Protein AF-A0A392QSC5-F1 (afdb_monomer)

Nearest PDB structures (foldseek):
  4bdy-assembly1_A  TM=7.080E-01  e=2.895E-03  Human spumaretrovirus
  3oyj-assembly1_A-2  TM=7.109E-01  e=5.541E-03  Human spumaretrovirus
  3s3o-assembly1_B-2  TM=7.085E-01  e=1.566E-02  Human spumaretrovirus
  3s3n-assembly1_B-2  TM=6.982E-01  e=4.147E-02  Human spumaretrovirus
  3oyi-assembly1_B  TM=6.975E-01  e=5.039E-02  Human spumaretrovirus

Secondary structure (DSSP, 8-state):
---PPP-PPBTTBGGGTHHHHHHHHHHHHH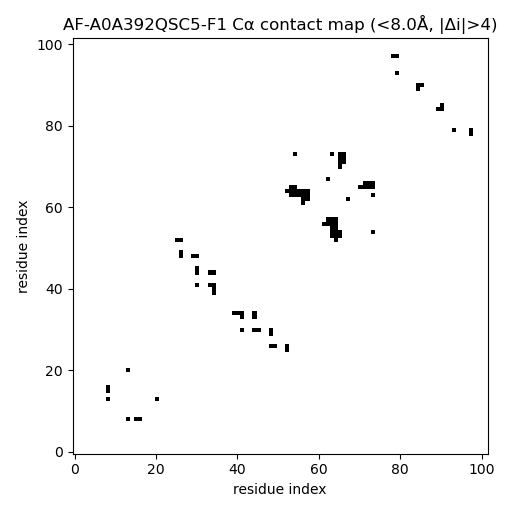HHHHHSS-GGGGGGGHHHHHHHHHHS-BTTTTB-HHHHHHSSPPPP-PPPPTTS-S-HHHHHHHHHHHHHT-

pLDDT: mean 80.88, std 9.65, range [50.19, 95.19]

Solvent-accessible surface area (backbone atoms only — not comparable to full-atom values): 6535 Å² total; per-residue (Å²): 128,81,94,75,81,88,82,80,72,55,91,97,46,57,86,77,47,45,69,59,53,53,50,50,51,53,44,50,56,55,48,54,74,73,22,71,91,44,66,89,54,44,75,79,45,47,67,57,43,53,50,50,58,32,59,40,77,35,82,93,71,77,39,21,58,38,29,74,76,69,75,42,81,66,82,76,85,73,82,84,62,96,77,82,60,95,46,68,68,61,49,50,56,52,48,56,47,56,60,76,74,108

Organism: NCBI:txid97028

Sequence (102 aa):
MQGTKLHMSTAYHPESDGQTEVTNRCLETYLRCFIADQPKNWVLWIHWAEFWFNTTFHASSEKTPFEVVYGRQPPLLTRWLQGETRVEAVQRDLLDRDEALR

InterPro domains:
  IPR001584 Integrase, catalytic core [PS50994] (1-73)
  IPR012337 Ribonuclease H-like superfamily [SSF53098] (2-67)
  IPR036397 Ribonuclease H superfamily [G3DSA:3.30.420.10] (1-99)

Structure (mmCIF, N/CA/C/O backbone):
dat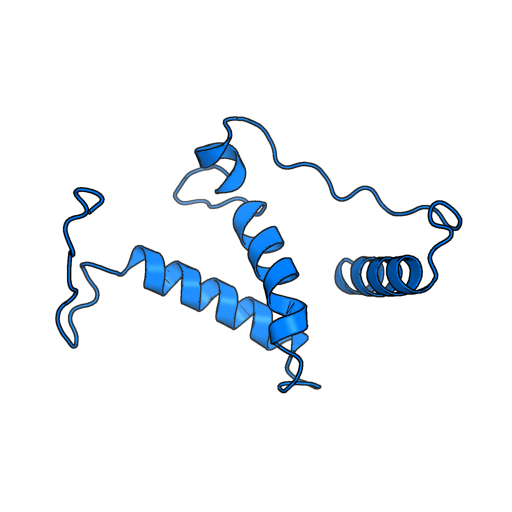a_AF-A0A392QSC5-F1
#
_entry.id   AF-A0A392QSC5-F1
#
loop_
_atom_site.group_PDB
_atom_site.id
_atom_site.type_symbol
_atom_site.label_atom_id
_atom_site.label_alt_id
_atom_site.label_comp_id
_atom_site.label_asym_id
_atom_site.label_entity_id
_atom_site.label_seq_id
_atom_site.pdbx_PDB_ins_code
_atom_site.Cartn_x
_atom_site.Cartn_y
_atom_site.Cartn_z
_atom_site.occupancy
_atom_site.B_iso_or_equiv
_atom_site.auth_seq_id
_atom_site.auth_comp_id
_atom_site.auth_asym_id
_atom_site.auth_atom_id
_atom_site.pdbx_PDB_model_num
ATOM 1 N N . MET A 1 1 ? -15.877 -11.963 -24.964 1.00 50.19 1 MET A N 1
ATOM 2 C CA . MET A 1 1 ? -14.688 -12.211 -24.121 1.00 50.19 1 MET A CA 1
ATOM 3 C C . MET A 1 1 ? -13.724 -11.069 -24.356 1.00 50.19 1 MET A C 1
ATOM 5 O O . MET A 1 1 ? -13.388 -10.828 -25.507 1.00 50.19 1 MET A O 1
ATOM 9 N N . GLN A 1 2 ? -13.374 -10.315 -23.312 1.00 74.19 2 GLN A N 1
ATOM 10 C CA . GLN A 1 2 ? -12.348 -9.273 -23.413 1.00 74.19 2 GLN A CA 1
ATOM 11 C C . GLN A 1 2 ? -11.040 -9.939 -23.871 1.00 74.19 2 GLN A C 1
ATOM 13 O O . GLN A 1 2 ? -10.730 -11.029 -23.397 1.00 74.19 2 GLN A O 1
ATOM 18 N N . GLY A 1 3 ? -10.336 -9.357 -24.846 1.00 85.94 3 GLY A N 1
ATOM 19 C CA . GLY A 1 3 ? -9.151 -9.936 -25.500 1.00 85.94 3 GLY A CA 1
ATOM 20 C C . GLY A 1 3 ? -7.896 -9.979 -24.620 1.00 85.94 3 GLY A C 1
ATOM 21 O O . GLY A 1 3 ? -6.822 -9.580 -25.063 1.00 85.94 3 GLY A O 1
ATOM 22 N N . THR A 1 4 ? -8.029 -10.412 -23.370 1.00 85.25 4 THR A N 1
ATOM 23 C CA . THR A 1 4 ? -6.968 -10.435 -22.363 1.00 85.25 4 THR A CA 1
ATOM 24 C C . THR A 1 4 ? -6.079 -11.662 -22.559 1.00 85.25 4 THR A C 1
ATOM 26 O O . THR A 1 4 ? -6.575 -12.785 -22.659 1.00 85.25 4 THR A O 1
ATOM 29 N N . LYS A 1 5 ? -4.756 -11.465 -22.598 1.00 87.75 5 LYS A N 1
ATOM 30 C CA . LYS A 1 5 ? -3.768 -12.554 -22.626 1.00 87.75 5 LYS A CA 1
ATOM 31 C C . LYS A 1 5 ? -3.251 -12.807 -21.214 1.00 87.75 5 LYS A C 1
ATOM 33 O O . LYS A 1 5 ? -2.828 -11.872 -20.541 1.00 87.75 5 LYS A O 1
ATOM 38 N N . LEU A 1 6 ? -3.289 -14.062 -20.775 1.00 84.75 6 LEU A N 1
ATOM 39 C CA . LEU A 1 6 ? -2.746 -14.469 -19.482 1.00 84.75 6 LEU A CA 1
ATOM 40 C C . LEU A 1 6 ? -1.229 -14.642 -19.598 1.00 84.75 6 LEU A C 1
ATOM 42 O O . LEU A 1 6 ? -0.759 -15.405 -20.441 1.00 84.75 6 LEU A O 1
ATOM 46 N N . HIS A 1 7 ? -0.484 -13.954 -18.739 1.00 82.62 7 HIS A N 1
ATOM 47 C CA . HIS A 1 7 ? 0.953 -14.142 -18.564 1.00 82.62 7 HIS A CA 1
ATOM 48 C C . HIS A 1 7 ? 1.177 -14.831 -17.218 1.00 82.62 7 HIS A C 1
ATOM 50 O O . HIS A 1 7 ? 0.948 -14.228 -16.175 1.00 82.62 7 HIS A O 1
ATOM 56 N N . MET A 1 8 ? 1.560 -16.109 -17.248 1.00 82.88 8 MET A N 1
ATOM 57 C CA . MET A 1 8 ? 1.794 -16.903 -16.040 1.00 82.88 8 MET A CA 1
ATOM 58 C C . MET A 1 8 ? 3.264 -16.820 -15.633 1.00 82.88 8 MET A C 1
ATOM 60 O O . MET A 1 8 ? 4.145 -16.990 -16.477 1.00 82.88 8 MET A O 1
ATOM 64 N N . SER A 1 9 ? 3.526 -16.604 -14.345 1.00 80.62 9 SER A N 1
ATOM 65 C CA . SER A 1 9 ? 4.854 -16.799 -13.765 1.00 80.62 9 SER A CA 1
ATOM 66 C C . SER A 1 9 ? 5.177 -18.296 -13.654 1.00 80.62 9 SER A C 1
ATOM 68 O O . SER A 1 9 ? 4.285 -19.151 -13.658 1.00 80.62 9 SER A O 1
ATOM 70 N N . THR A 1 10 ? 6.467 -18.635 -13.593 1.00 78.25 10 THR A N 1
ATOM 71 C CA . THR A 1 10 ? 6.916 -20.017 -13.361 1.00 78.25 10 THR A CA 1
ATOM 72 C C . THR A 1 10 ? 7.287 -20.205 -11.893 1.00 78.25 10 THR A C 1
ATOM 74 O O . THR A 1 10 ? 7.729 -19.273 -11.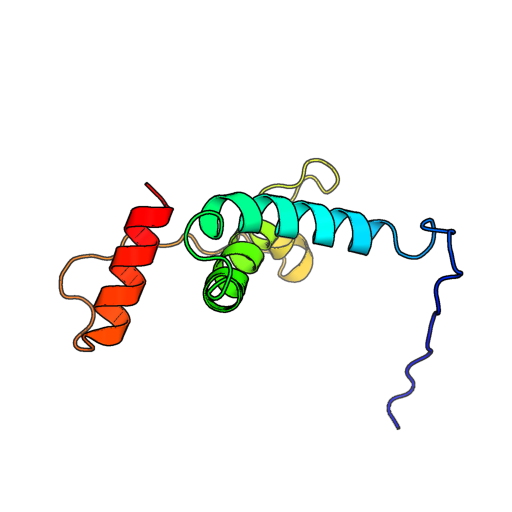220 1.00 78.25 10 THR A O 1
ATOM 77 N N . ALA A 1 11 ? 7.070 -21.412 -11.365 1.00 75.75 11 ALA A N 1
ATOM 78 C CA . ALA A 1 11 ? 7.378 -21.710 -9.971 1.00 75.75 11 ALA A CA 1
ATOM 79 C C . ALA A 1 11 ? 8.870 -21.471 -9.681 1.00 75.75 11 ALA A C 1
ATOM 81 O O . ALA A 1 11 ? 9.726 -21.881 -10.462 1.00 75.75 11 ALA A O 1
ATOM 82 N N . TYR A 1 12 ? 9.167 -20.836 -8.542 1.00 63.81 12 TYR A N 1
ATOM 83 C CA . TYR A 1 12 ? 10.527 -20.504 -8.088 1.00 63.81 12 TYR A CA 1
ATOM 84 C C . TYR A 1 12 ? 11.316 -19.554 -9.010 1.00 63.81 12 TYR A C 1
ATOM 86 O O . TYR A 1 12 ? 12.541 -19.483 -8.9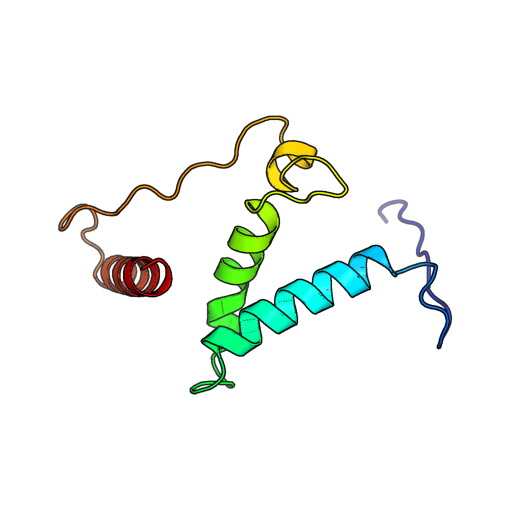04 1.00 63.81 12 TYR A O 1
ATOM 94 N N . HIS A 1 13 ? 10.637 -18.799 -9.880 1.00 66.06 13 HIS A N 1
ATOM 95 C CA . HIS A 1 13 ? 11.272 -17.833 -10.775 1.00 66.06 13 HIS A CA 1
ATOM 96 C C . HIS A 1 13 ? 10.596 -16.447 -10.686 1.00 66.06 13 HIS A C 1
ATOM 98 O O . HIS A 1 13 ? 9.680 -16.140 -11.455 1.00 66.06 13 HIS A O 1
ATOM 104 N N . PRO A 1 14 ? 11.036 -15.597 -9.740 1.00 62.09 14 PRO A N 1
ATOM 105 C CA . PRO A 1 14 ? 10.367 -14.334 -9.412 1.00 62.09 14 PRO A CA 1
ATOM 106 C C . PRO A 1 14 ? 10.558 -13.224 -10.460 1.00 62.09 14 PRO A C 1
ATOM 108 O O . PRO A 1 14 ? 9.918 -12.180 -10.369 1.00 62.09 14 PRO A O 1
ATOM 111 N N . GLU A 1 15 ? 11.403 -13.411 -11.482 1.00 67.50 15 GLU A N 1
ATOM 112 C CA . GLU A 1 15 ? 11.747 -12.344 -12.442 1.00 67.50 15 GLU A CA 1
ATOM 113 C C . GLU A 1 15 ? 10.531 -11.757 -13.178 1.00 67.50 15 GLU A C 1
ATOM 115 O O . GLU A 1 15 ? 10.536 -10.579 -13.525 1.00 67.50 15 GLU A O 1
ATOM 120 N N . SER A 1 16 ? 9.474 -12.550 -13.387 1.00 65.94 16 SER A N 1
ATOM 121 C CA . SER A 1 16 ? 8.262 -12.090 -14.083 1.00 65.94 16 SER A CA 1
ATOM 122 C C . SER A 1 16 ? 7.261 -11.349 -13.188 1.00 65.94 16 SER A C 1
ATOM 124 O O . SER A 1 16 ? 6.472 -10.571 -13.717 1.00 65.94 16 SER A O 1
ATOM 126 N N . ASP A 1 17 ? 7.279 -11.566 -11.868 1.00 76.94 17 ASP A N 1
ATOM 127 C CA . ASP A 1 17 ? 6.296 -10.995 -10.923 1.00 76.94 17 ASP A CA 1
ATOM 128 C C . ASP A 1 17 ? 6.946 -10.151 -9.807 1.00 76.94 17 ASP A C 1
ATOM 130 O O . ASP A 1 17 ? 6.303 -9.739 -8.843 1.00 76.94 17 ASP A O 1
ATOM 134 N N . GLY A 1 18 ? 8.238 -9.839 -9.944 1.00 81.62 18 GLY A N 1
ATOM 135 C CA . GLY A 1 18 ? 9.028 -9.197 -8.893 1.00 81.62 18 GLY A CA 1
ATOM 136 C C . GLY A 1 18 ? 8.498 -7.834 -8.433 1.00 81.62 18 GLY A C 1
ATOM 137 O O . GLY A 1 18 ? 8.610 -7.500 -7.257 1.00 81.62 18 GLY A O 1
ATOM 138 N N . GLN A 1 19 ? 7.877 -7.047 -9.319 1.00 80.44 19 GLN A N 1
ATOM 139 C CA . GLN A 1 19 ? 7.251 -5.769 -8.936 1.00 80.44 19 GLN A CA 1
ATOM 140 C C . GLN A 1 19 ? 6.051 -5.977 -8.002 1.00 80.44 19 GLN A C 1
ATOM 142 O O . GLN A 1 19 ? 5.925 -5.293 -6.981 1.00 80.44 19 GLN A O 1
ATOM 147 N N . THR A 1 20 ? 5.196 -6.951 -8.317 1.00 82.25 20 THR A N 1
ATOM 148 C CA . THR A 1 20 ? 4.062 -7.331 -7.470 1.00 82.25 20 THR A CA 1
ATOM 149 C C . THR A 1 20 ? 4.556 -7.919 -6.152 1.00 82.25 20 THR A C 1
ATOM 151 O O . THR A 1 20 ? 4.050 -7.560 -5.093 1.00 82.25 20 THR A O 1
ATOM 154 N N . GLU A 1 21 ? 5.591 -8.761 -6.179 1.00 85.19 21 GLU A N 1
ATOM 155 C CA . GLU A 1 21 ? 6.185 -9.342 -4.970 1.00 85.19 21 GLU A CA 1
ATOM 156 C C . GLU A 1 21 ? 6.764 -8.279 -4.026 1.00 85.19 21 GLU A C 1
ATOM 158 O O . GLU A 1 21 ? 6.559 -8.349 -2.811 1.00 85.19 21 GLU A O 1
ATOM 163 N N . VAL A 1 22 ? 7.475 -7.280 -4.561 1.00 85.75 22 VAL A N 1
ATOM 164 C CA . VAL A 1 22 ? 8.002 -6.155 -3.771 1.00 85.75 22 VAL A CA 1
ATOM 165 C C . VAL A 1 22 ? 6.856 -5.338 -3.179 1.00 85.75 22 VAL A C 1
ATOM 167 O O . VAL A 1 22 ? 6.875 -5.035 -1.986 1.00 85.75 22 VAL A O 1
ATOM 170 N N . THR A 1 23 ? 5.830 -5.049 -3.981 1.00 84.56 23 THR A N 1
ATOM 171 C CA . THR A 1 23 ? 4.629 -4.328 -3.536 1.00 84.56 23 THR A CA 1
ATOM 172 C C . THR A 1 23 ? 3.928 -5.063 -2.394 1.00 84.56 23 THR A C 1
ATOM 174 O O . THR A 1 23 ? 3.700 -4.485 -1.329 1.00 84.56 23 THR A O 1
ATOM 177 N N . ASN A 1 24 ? 3.667 -6.361 -2.562 1.00 86.12 24 ASN A N 1
ATOM 178 C CA . ASN A 1 24 ? 3.027 -7.194 -1.547 1.00 86.12 24 ASN A CA 1
ATOM 179 C C . ASN A 1 24 ? 3.857 -7.245 -0.260 1.00 86.12 24 ASN A C 1
ATOM 181 O O . ASN A 1 24 ? 3.313 -7.098 0.830 1.00 86.12 24 ASN A O 1
ATOM 185 N N . ARG A 1 25 ? 5.186 -7.354 -0.364 1.00 87.69 25 ARG A N 1
ATOM 186 C CA . ARG A 1 25 ? 6.084 -7.340 0.800 1.00 87.69 25 ARG A CA 1
ATOM 187 C C . ARG A 1 25 ? 6.040 -6.021 1.574 1.00 87.69 25 ARG A C 1
ATOM 189 O O . ARG A 1 25 ? 6.076 -6.036 2.808 1.00 87.69 25 ARG A O 1
ATOM 196 N N . CYS A 1 26 ? 5.969 -4.887 0.877 1.00 86.62 26 CYS A N 1
ATOM 197 C CA . CYS A 1 26 ? 5.814 -3.577 1.511 1.00 86.62 26 CYS A CA 1
ATOM 198 C C . CYS A 1 26 ? 4.477 -3.477 2.256 1.00 86.62 26 CYS A C 1
ATOM 200 O O . CYS A 1 26 ? 4.462 -3.095 3.427 1.00 86.62 26 CYS A O 1
ATOM 202 N N . LEU A 1 27 ? 3.377 -3.882 1.614 1.00 87.19 27 LEU A N 1
ATOM 203 C CA . LEU A 1 27 ? 2.042 -3.878 2.220 1.00 87.19 27 LEU A CA 1
ATOM 204 C C . LEU A 1 27 ? 1.954 -4.819 3.426 1.00 87.19 27 LEU A C 1
ATOM 206 O O . LEU A 1 27 ? 1.424 -4.436 4.464 1.00 87.19 27 LEU A O 1
ATOM 210 N N . GLU A 1 28 ? 2.521 -6.022 3.334 1.00 88.38 28 GLU A N 1
ATOM 211 C CA . GLU A 1 28 ? 2.587 -6.958 4.458 1.00 88.38 28 GLU A CA 1
ATOM 212 C C . GLU A 1 28 ? 3.350 -6.375 5.646 1.00 88.38 28 GLU A C 1
ATOM 214 O O . GLU A 1 28 ? 2.904 -6.501 6.785 1.00 88.38 28 GLU A O 1
ATOM 219 N N . THR A 1 29 ? 4.498 -5.740 5.395 1.00 87.31 29 THR A N 1
ATOM 220 C CA . THR A 1 29 ? 5.292 -5.096 6.450 1.00 87.31 29 THR A CA 1
ATOM 221 C C . THR A 1 29 ? 4.487 -4.004 7.147 1.00 87.31 29 THR A C 1
ATOM 223 O O . THR A 1 29 ? 4.459 -3.970 8.374 1.00 87.31 29 THR A O 1
ATOM 226 N N . TYR A 1 30 ? 3.793 -3.161 6.379 1.00 85.00 30 TYR A N 1
ATOM 227 C CA . TYR A 1 30 ? 2.915 -2.130 6.926 1.00 85.00 30 TYR A CA 1
ATOM 228 C C . TYR A 1 30 ? 1.796 -2.747 7.770 1.00 85.00 30 TYR A C 1
ATOM 230 O O . TYR A 1 30 ? 1.637 -2.397 8.935 1.00 85.00 30 TYR A O 1
ATOM 238 N N . LEU A 1 31 ? 1.068 -3.726 7.225 1.00 85.44 31 LEU A N 1
ATOM 239 C CA . LEU A 1 31 ? -0.033 -4.387 7.925 1.00 85.44 31 LEU A CA 1
ATOM 240 C C . LEU A 1 31 ? 0.427 -5.030 9.237 1.00 85.44 31 LEU A C 1
ATOM 242 O O . LEU A 1 31 ? -0.260 -4.886 10.245 1.00 85.44 31 LEU A O 1
ATOM 246 N N . ARG A 1 32 ? 1.601 -5.677 9.265 1.00 86.12 32 ARG A N 1
ATOM 247 C CA . ARG A 1 32 ? 2.163 -6.288 10.485 1.00 86.12 32 ARG A CA 1
ATOM 248 C C . ARG A 1 32 ? 2.322 -5.294 11.637 1.00 86.12 32 ARG A C 1
ATOM 250 O O . ARG A 1 32 ? 2.179 -5.713 12.781 1.00 86.12 32 ARG A O 1
ATOM 257 N N . CYS A 1 33 ? 2.562 -4.013 11.358 1.00 82.56 33 CYS A N 1
ATOM 258 C CA . CYS A 1 33 ? 2.641 -2.982 12.395 1.00 82.56 33 CYS A CA 1
ATOM 259 C C . CYS A 1 33 ? 1.290 -2.718 13.081 1.00 82.56 33 CYS A C 1
ATOM 261 O O . CYS A 1 33 ? 1.275 -2.423 14.270 1.00 82.56 33 CYS A O 1
ATOM 263 N N . PHE A 1 34 ? 0.167 -2.850 12.366 1.00 75.75 34 PHE A N 1
ATOM 264 C CA . PHE A 1 34 ? -1.172 -2.514 12.880 1.00 75.75 34 PHE A CA 1
ATOM 265 C C . PHE A 1 34 ? -1.952 -3.724 13.394 1.00 75.75 34 PHE A C 1
ATOM 267 O O . PHE A 1 34 ? -2.810 -3.602 14.264 1.00 75.75 34 PHE A O 1
ATOM 274 N N . ILE A 1 35 ? -1.670 -4.913 12.860 1.00 83.88 35 ILE A N 1
ATOM 275 C CA . ILE A 1 35 ? -2.464 -6.114 13.147 1.00 83.88 35 ILE A CA 1
ATOM 276 C C . ILE A 1 35 ? -1.846 -7.000 14.232 1.00 83.88 35 ILE A C 1
ATOM 278 O O . ILE A 1 35 ? -2.386 -8.072 14.495 1.00 83.88 35 ILE A O 1
ATOM 282 N N . ALA A 1 36 ? -0.732 -6.583 14.849 1.00 78.12 36 ALA A N 1
ATOM 283 C CA . ALA A 1 36 ? -0.020 -7.374 15.855 1.00 78.12 36 ALA A CA 1
ATOM 284 C C . ALA A 1 36 ? -0.944 -7.816 17.005 1.00 78.12 36 ALA A C 1
ATOM 286 O O . ALA A 1 36 ? -0.972 -8.998 17.349 1.00 78.12 36 ALA A O 1
ATOM 287 N N . ASP A 1 37 ? -1.768 -6.897 17.517 1.00 77.00 37 ASP A N 1
ATOM 288 C CA . ASP A 1 37 ? -2.699 -7.170 18.619 1.00 77.00 37 ASP A CA 1
ATOM 289 C C . ASP A 1 37 ? -4.032 -7.778 18.150 1.00 77.00 37 ASP A C 1
ATOM 291 O O . ASP A 1 37 ? -4.704 -8.485 18.904 1.00 77.00 37 ASP A O 1
ATOM 295 N N . GLN A 1 38 ? -4.435 -7.528 16.896 1.00 80.25 38 GLN A N 1
ATOM 296 C CA . GLN A 1 38 ? -5.711 -7.992 16.333 1.00 80.25 38 GLN A CA 1
ATOM 297 C C . GLN A 1 38 ? -5.571 -8.563 14.910 1.00 80.25 38 GLN A C 1
ATOM 299 O O . GLN A 1 38 ? -6.149 -8.033 13.955 1.00 80.25 38 GLN A O 1
ATOM 304 N N . PRO A 1 39 ? -4.894 -9.714 14.743 1.00 81.56 39 PRO A N 1
ATOM 305 C CA . PRO A 1 39 ? -4.598 -10.284 13.426 1.00 81.56 39 PRO A CA 1
ATOM 306 C C . PRO A 1 39 ? -5.848 -10.688 12.635 1.00 81.56 39 PRO A C 1
ATOM 308 O O . PRO A 1 39 ? -5.812 -10.754 11.412 1.00 81.56 39 PRO A O 1
ATOM 311 N N . LYS A 1 40 ? -6.984 -10.926 13.307 1.00 87.12 40 LYS A N 1
ATOM 312 C CA . LYS A 1 40 ? -8.265 -11.246 12.650 1.00 87.12 40 LYS A CA 1
ATOM 313 C C . LYS A 1 40 ? -8.898 -10.050 11.935 1.00 87.12 40 LYS A C 1
ATOM 315 O O . LYS A 1 40 ? -9.707 -10.255 11.037 1.00 87.12 40 LYS A O 1
ATOM 320 N N . ASN A 1 41 ? -8.509 -8.831 12.301 1.00 84.25 41 ASN A N 1
ATOM 321 C CA . ASN A 1 41 ? -9.109 -7.597 11.799 1.00 84.25 41 ASN A CA 1
ATOM 322 C C . ASN A 1 41 ? -8.288 -6.951 10.675 1.00 84.25 41 ASN A C 1
ATOM 324 O O . ASN A 1 41 ? -8.573 -5.828 10.277 1.00 84.25 41 ASN A O 1
ATOM 328 N N . TRP A 1 42 ? -7.299 -7.660 10.120 1.00 84.94 42 TRP A N 1
ATOM 329 C CA . TRP A 1 42 ? -6.401 -7.149 9.079 1.00 84.94 42 TRP A CA 1
ATOM 330 C C . TRP A 1 42 ? -7.118 -6.595 7.839 1.00 84.94 42 TRP A C 1
ATOM 332 O O . TRP A 1 42 ? -6.642 -5.636 7.241 1.00 84.94 42 TRP A O 1
ATOM 342 N N . VAL A 1 43 ? -8.285 -7.146 7.484 1.00 8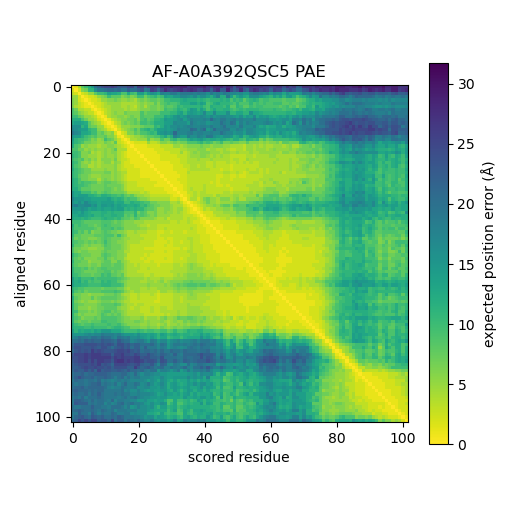7.62 43 VAL A N 1
ATOM 343 C CA . VAL A 1 43 ? -9.097 -6.678 6.346 1.00 87.62 43 VAL A CA 1
ATOM 344 C C . VAL A 1 43 ? -9.516 -5.217 6.520 1.00 87.62 43 VAL A C 1
ATOM 346 O O . VAL A 1 43 ? -9.542 -4.462 5.549 1.00 87.62 43 VAL A O 1
ATOM 349 N N . LEU A 1 44 ? -9.770 -4.792 7.761 1.00 85.56 44 LEU A N 1
ATOM 350 C CA . LEU A 1 44 ? -10.099 -3.404 8.082 1.00 85.56 44 LEU A CA 1
ATOM 351 C C . LEU A 1 44 ? -8.905 -2.462 7.889 1.00 85.56 44 LEU A C 1
ATOM 353 O O . LEU A 1 44 ? -9.106 -1.263 7.831 1.00 85.56 44 LEU A O 1
ATOM 357 N N . TRP A 1 45 ? -7.681 -2.966 7.737 1.00 84.12 45 TRP A N 1
ATOM 358 C CA . TRP A 1 45 ? -6.478 -2.148 7.548 1.00 84.12 45 TRP A CA 1
ATOM 359 C C . TRP A 1 45 ? -5.992 -2.101 6.096 1.00 84.12 45 TRP A C 1
ATOM 361 O O . TRP A 1 45 ? -5.115 -1.302 5.773 1.00 84.12 45 TRP A O 1
ATOM 371 N N . ILE A 1 46 ? -6.568 -2.913 5.197 1.00 87.06 46 ILE A N 1
ATOM 372 C CA . ILE A 1 46 ? -6.144 -2.979 3.786 1.00 87.06 46 ILE A CA 1
ATOM 373 C C . ILE A 1 46 ? -6.264 -1.615 3.107 1.00 87.06 46 ILE A C 1
ATOM 375 O O . ILE A 1 46 ? -5.338 -1.194 2.422 1.00 87.06 46 ILE A O 1
ATOM 379 N N . HIS A 1 47 ? -7.375 -0.908 3.315 1.00 86.25 47 HIS A N 1
ATOM 380 C CA . HIS A 1 47 ? -7.601 0.386 2.674 1.00 86.25 47 HIS A CA 1
ATOM 381 C C . HIS A 1 47 ? -6.592 1.449 3.138 1.00 86.25 47 HIS A C 1
ATOM 383 O O . HIS A 1 47 ? -6.144 2.265 2.332 1.00 86.25 47 HIS A O 1
ATOM 389 N N . TRP A 1 48 ? -6.172 1.403 4.408 1.00 84.06 48 TRP A N 1
ATOM 390 C CA . TRP A 1 48 ? -5.099 2.252 4.928 1.00 84.06 48 TRP A CA 1
ATOM 391 C C . TRP A 1 48 ? -3.746 1.901 4.313 1.00 84.06 48 TRP A C 1
ATOM 393 O O . TRP A 1 48 ? -3.025 2.798 3.880 1.00 84.06 48 TRP A O 1
ATOM 403 N N . ALA A 1 49 ? -3.428 0.609 4.210 1.00 87.31 49 ALA A N 1
ATOM 404 C CA . ALA A 1 49 ? -2.192 0.141 3.590 1.00 87.31 49 ALA A CA 1
ATOM 405 C C . ALA A 1 49 ? -2.107 0.533 2.104 1.00 87.31 49 ALA A C 1
ATOM 407 O O . ALA A 1 49 ? -1.074 1.022 1.649 1.00 87.31 49 ALA A O 1
ATOM 408 N N . GLU A 1 50 ? -3.205 0.377 1.360 1.00 89.00 50 GLU A N 1
ATOM 409 C CA . GLU A 1 50 ? -3.316 0.792 -0.039 1.00 89.00 50 GLU A CA 1
ATOM 410 C C . GLU A 1 50 ? -3.143 2.308 -0.189 1.00 89.00 50 GLU A C 1
ATOM 412 O O . GLU A 1 50 ? -2.359 2.765 -1.025 1.00 89.00 50 GLU A O 1
ATOM 417 N N . PHE A 1 51 ? -3.838 3.100 0.634 1.00 87.75 51 PHE A N 1
ATOM 418 C CA . PHE A 1 51 ? -3.710 4.555 0.610 1.00 87.75 51 PHE A CA 1
ATOM 419 C C . PHE A 1 51 ? -2.271 4.990 0.898 1.00 87.75 51 PHE A C 1
ATOM 421 O O . PHE A 1 51 ? -1.701 5.784 0.147 1.00 87.75 51 PHE A O 1
ATOM 428 N N . TRP A 1 52 ? -1.661 4.445 1.952 1.00 87.12 52 TRP A N 1
ATOM 429 C CA . TRP A 1 52 ? -0.278 4.736 2.312 1.00 87.12 52 TRP A CA 1
ATOM 430 C C . TRP A 1 52 ? 0.683 4.395 1.169 1.00 87.12 52 TRP A C 1
ATOM 432 O O . TRP A 1 52 ? 1.500 5.232 0.784 1.00 87.12 52 TRP A O 1
ATOM 442 N N . PHE A 1 53 ? 0.554 3.208 0.570 1.00 89.56 53 PHE A N 1
ATOM 443 C CA . PHE A 1 53 ? 1.424 2.774 -0.523 1.00 89.56 53 PHE A CA 1
ATOM 444 C C . PHE A 1 53 ? 1.300 3.679 -1.755 1.0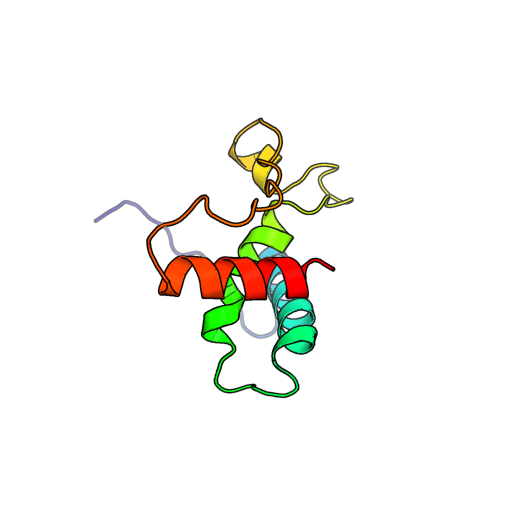0 89.56 53 PHE A C 1
ATOM 446 O O . PHE A 1 53 ? 2.314 4.070 -2.336 1.00 89.56 53 PHE A O 1
ATOM 453 N N . ASN A 1 54 ? 0.070 4.048 -2.121 1.00 91.50 54 ASN A N 1
ATOM 454 C CA . ASN A 1 54 ? -0.211 4.876 -3.292 1.00 91.50 54 ASN A CA 1
ATOM 455 C C . ASN A 1 54 ? 0.219 6.338 -3.128 1.00 91.50 54 ASN A C 1
ATOM 457 O O . ASN A 1 54 ? 0.500 6.999 -4.127 1.00 91.50 54 ASN A O 1
ATOM 461 N N . THR A 1 55 ? 0.260 6.853 -1.899 1.00 91.06 55 THR A N 1
ATOM 462 C CA . THR A 1 55 ? 0.564 8.267 -1.613 1.00 91.06 55 THR A CA 1
ATOM 463 C C . THR A 1 55 ? 1.979 8.511 -1.089 1.00 91.06 55 THR A C 1
ATOM 465 O O . THR A 1 55 ? 2.420 9.657 -1.042 1.00 91.06 55 THR A O 1
ATOM 468 N N . THR A 1 56 ? 2.717 7.457 -0.736 1.00 89.31 56 THR A N 1
ATOM 469 C CA . THR A 1 56 ? 4.119 7.555 -0.313 1.00 89.31 56 THR A CA 1
ATOM 470 C C . THR A 1 56 ? 5.040 7.743 -1.516 1.00 89.31 56 THR A C 1
ATOM 472 O O . THR A 1 56 ? 4.819 7.175 -2.585 1.00 89.31 56 THR A O 1
ATOM 475 N N . PHE A 1 57 ? 6.094 8.543 -1.350 1.00 90.12 57 PHE A N 1
ATOM 476 C CA . PHE A 1 57 ? 7.108 8.758 -2.380 1.00 90.12 57 PHE A CA 1
ATOM 477 C C . PHE A 1 57 ? 7.965 7.504 -2.583 1.00 90.12 57 PHE A C 1
ATOM 479 O O . PHE A 1 57 ? 8.532 6.973 -1.627 1.00 90.12 57 PHE A O 1
ATOM 486 N N . HIS A 1 58 ? 8.092 7.045 -3.828 1.00 90.44 58 HIS A N 1
ATOM 487 C CA . HIS A 1 58 ? 8.940 5.905 -4.174 1.00 90.44 58 HIS A CA 1
ATOM 488 C C . HIS A 1 58 ? 10.203 6.407 -4.869 1.00 90.44 58 HIS A C 1
ATOM 490 O O . HIS A 1 58 ? 10.140 7.024 -5.930 1.00 90.44 58 HIS A O 1
ATOM 496 N N . ALA A 1 59 ? 11.366 6.120 -4.281 1.00 88.81 59 ALA A N 1
ATOM 497 C CA . ALA A 1 59 ? 12.652 6.592 -4.798 1.00 88.81 59 ALA A CA 1
ATOM 498 C C . ALA A 1 59 ? 12.995 6.031 -6.190 1.00 88.81 59 ALA A C 1
ATOM 500 O O . ALA A 1 59 ? 13.673 6.696 -6.961 1.00 88.81 59 ALA A O 1
ATOM 501 N N . SER A 1 60 ? 12.515 4.832 -6.528 1.00 86.56 60 SER A N 1
ATOM 502 C CA . SER A 1 60 ? 12.737 4.200 -7.837 1.00 86.56 60 SER A CA 1
ATOM 503 C C . SER A 1 60 ? 11.985 4.885 -8.981 1.00 86.56 60 SER A C 1
ATOM 505 O O . SER A 1 60 ? 12.468 4.878 -10.109 1.00 86.56 60 SER A O 1
ATOM 507 N N . SER A 1 61 ? 10.809 5.454 -8.706 1.00 86.62 61 SER A N 1
ATOM 508 C CA . SER A 1 61 ? 9.984 6.178 -9.682 1.00 86.62 61 SER A CA 1
ATOM 509 C C . SER A 1 61 ? 10.074 7.698 -9.547 1.00 86.62 61 SER A C 1
ATOM 511 O O . SER A 1 61 ? 9.461 8.403 -10.347 1.00 86.62 61 SER A O 1
ATOM 513 N N . GLU A 1 62 ? 10.783 8.194 -8.527 1.00 92.75 62 GLU A N 1
ATOM 514 C CA . GLU A 1 62 ? 10.873 9.610 -8.133 1.00 92.75 62 GLU A CA 1
ATOM 515 C C . GLU A 1 62 ? 9.503 10.301 -7.987 1.00 92.75 62 GLU A C 1
ATOM 517 O O . GLU A 1 62 ? 9.374 11.518 -8.129 1.00 92.75 62 GLU A O 1
ATOM 522 N N . LYS A 1 63 ? 8.457 9.506 -7.739 1.00 92.62 63 LYS A N 1
ATOM 523 C CA . LYS A 1 63 ? 7.042 9.898 -7.700 1.00 92.62 63 LYS A CA 1
ATOM 524 C C . LYS A 1 63 ? 6.262 8.926 -6.830 1.00 92.62 63 LYS A C 1
ATOM 526 O O . LYS A 1 63 ? 6.678 7.781 -6.647 1.00 92.62 63 LYS A O 1
ATOM 531 N N . THR A 1 64 ? 5.107 9.359 -6.350 1.00 93.06 64 THR A N 1
ATOM 532 C CA . THR A 1 64 ? 4.103 8.478 -5.748 1.00 93.06 64 THR A CA 1
ATOM 533 C C . THR A 1 64 ? 3.404 7.645 -6.837 1.00 93.06 64 THR A C 1
ATOM 535 O O . THR A 1 64 ? 3.189 8.147 -7.948 1.00 93.06 64 THR A O 1
ATOM 538 N N . PRO A 1 65 ? 2.996 6.390 -6.564 1.00 93.50 65 PRO A N 1
ATOM 539 C CA . PRO A 1 65 ? 2.188 5.616 -7.511 1.00 93.50 65 PRO A CA 1
ATOM 540 C C . PRO A 1 65 ? 0.909 6.349 -7.944 1.00 93.50 65 PRO A C 1
ATOM 542 O O . PRO A 1 65 ? 0.513 6.279 -9.108 1.00 93.50 65 PRO A O 1
ATOM 545 N N . PHE A 1 66 ? 0.299 7.127 -7.044 1.00 93.88 66 PHE A N 1
ATOM 546 C CA . PHE A 1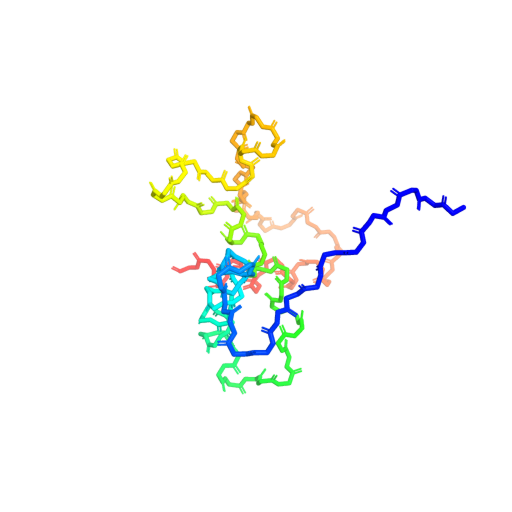 66 ? -0.845 7.978 -7.360 1.00 93.88 66 PHE A CA 1
ATOM 547 C C . PHE A 1 66 ? -0.521 9.012 -8.448 1.00 93.88 66 PHE A C 1
ATOM 549 O O . PHE A 1 66 ? -1.268 9.141 -9.418 1.00 93.88 66 PHE A O 1
ATOM 556 N N . GLU A 1 67 ? 0.597 9.731 -8.336 1.00 94.56 67 GLU A N 1
ATOM 557 C CA . GLU A 1 67 ? 1.015 10.690 -9.364 1.00 94.56 67 GLU A CA 1
ATOM 558 C C . GLU A 1 67 ? 1.307 10.017 -10.701 1.00 94.56 67 GLU A C 1
ATOM 560 O O . GLU A 1 67 ? 1.004 10.589 -11.747 1.00 94.56 67 GLU A O 1
ATOM 565 N N . VAL A 1 68 ? 1.886 8.815 -10.682 1.00 94.19 68 VAL A N 1
ATOM 566 C CA . VAL A 1 68 ? 2.175 8.053 -11.904 1.00 94.19 68 VAL A CA 1
ATOM 567 C C . VAL A 1 68 ? 0.884 7.728 -12.658 1.00 94.19 68 VAL A C 1
ATOM 569 O O . VAL A 1 68 ? 0.844 7.861 -13.879 1.00 94.19 68 VAL A O 1
ATOM 572 N N . VAL A 1 69 ? -0.177 7.348 -11.942 1.00 95.19 69 VAL A N 1
ATOM 573 C CA . VAL A 1 69 ? -1.465 6.975 -12.546 1.00 95.19 69 VAL A CA 1
ATOM 574 C C . VAL A 1 69 ? -2.298 8.197 -12.940 1.00 95.19 69 VAL A C 1
ATOM 576 O O . VAL A 1 69 ? -2.892 8.215 -14.017 1.00 95.19 69 VAL A O 1
ATOM 579 N N . TYR A 1 70 ? -2.362 9.222 -12.085 1.00 94.44 70 TYR A N 1
ATOM 580 C CA . TYR A 1 70 ? -3.311 10.333 -12.237 1.00 94.44 70 TYR A CA 1
ATOM 581 C C . TYR A 1 70 ? -2.686 11.649 -12.712 1.00 94.44 70 TYR A C 1
ATOM 583 O O . TYR A 1 70 ? -3.416 12.601 -12.987 1.00 94.44 70 TYR A O 1
ATOM 591 N N . GLY A 1 71 ? -1.357 11.745 -12.780 1.00 93.62 71 GLY A N 1
ATOM 592 C CA . GLY A 1 71 ? -0.650 12.948 -13.228 1.00 93.62 71 GLY A CA 1
ATOM 593 C C . GLY A 1 71 ? -0.781 14.159 -12.296 1.00 93.62 71 GLY A C 1
ATOM 594 O O . GLY A 1 71 ? -0.489 15.279 -12.709 1.00 93.62 71 GLY A O 1
ATOM 595 N N . ARG A 1 72 ? -1.235 13.967 -11.052 1.00 93.12 72 ARG A N 1
ATOM 596 C CA . ARG A 1 72 ? -1.401 15.023 -10.041 1.00 93.12 72 ARG A CA 1
ATOM 597 C C . ARG A 1 72 ? -1.008 14.515 -8.658 1.00 93.12 72 ARG A C 1
ATOM 599 O O . ARG A 1 72 ? -1.055 13.312 -8.420 1.00 93.12 72 ARG A O 1
ATOM 606 N N . GLN A 1 73 ? -0.692 15.438 -7.752 1.00 89.44 73 GLN A N 1
ATOM 607 C CA . GLN A 1 73 ? -0.368 15.114 -6.361 1.00 89.44 73 GLN A CA 1
ATOM 608 C C . GLN A 1 73 ? -1.532 14.399 -5.655 1.00 89.44 73 GLN A C 1
ATOM 610 O O . GLN A 1 73 ? -2.697 14.728 -5.930 1.00 89.44 73 GLN A O 1
ATOM 615 N N . PRO A 1 74 ? -1.247 13.454 -4.740 1.00 88.44 74 PRO A N 1
ATOM 616 C CA . PRO A 1 74 ? -2.279 12.825 -3.936 1.00 88.44 74 PRO A CA 1
ATOM 617 C C . PRO A 1 74 ? -2.990 13.855 -3.048 1.00 88.44 74 PRO A C 1
ATOM 619 O O . PRO A 1 74 ? -2.365 14.804 -2.564 1.00 88.44 74 PRO A O 1
ATOM 622 N N . PRO A 1 75 ? -4.307 13.702 -2.830 1.00 83.69 75 PRO A N 1
ATOM 623 C CA . PRO A 1 75 ? -5.034 14.565 -1.916 1.00 83.69 75 PRO A CA 1
ATOM 624 C C . PRO A 1 75 ? -4.500 14.377 -0.492 1.00 83.69 75 PRO A C 1
ATOM 626 O O . PRO A 1 75 ? -4.343 13.253 -0.018 1.00 83.69 75 PRO A O 1
ATOM 629 N N . LEU A 1 76 ? -4.244 15.487 0.200 1.00 76.25 76 LEU A N 1
ATOM 630 C CA . LEU A 1 76 ? -3.880 15.453 1.612 1.00 76.25 76 LEU A CA 1
ATOM 631 C C . LEU A 1 76 ? -5.090 14.992 2.429 1.00 76.25 76 LEU A C 1
ATOM 633 O O . LEU A 1 76 ? -6.190 15.528 2.261 1.00 76.25 76 LEU A O 1
ATOM 637 N N . LEU A 1 77 ? -4.882 14.043 3.346 1.00 72.00 77 LEU A N 1
ATOM 638 C CA . LEU A 1 77 ? -5.867 13.743 4.382 1.00 72.00 77 LEU A CA 1
ATOM 639 C C . LEU A 1 77 ? -6.005 14.990 5.253 1.00 72.00 77 LEU A C 1
ATOM 641 O O . LEU A 1 77 ? -5.140 15.308 6.067 1.00 72.00 77 LEU A O 1
ATOM 645 N N . THR A 1 78 ? -7.072 15.749 5.025 1.00 65.19 78 THR A N 1
ATOM 646 C CA . THR A 1 78 ? -7.366 16.917 5.847 1.00 65.19 78 THR A CA 1
ATOM 647 C C . THR A 1 78 ? -7.729 16.412 7.239 1.00 65.19 78 THR A C 1
ATOM 649 O O . THR A 1 78 ? -8.543 15.491 7.387 1.00 65.19 78 THR A O 1
ATOM 652 N N . ARG A 1 79 ? -7.080 16.980 8.260 1.00 61.28 79 ARG A N 1
ATOM 653 C CA . ARG A 1 79 ? -7.390 16.679 9.657 1.00 61.28 79 ARG A CA 1
ATOM 654 C C . ARG A 1 79 ? -8.857 17.011 9.896 1.00 61.28 79 ARG A C 1
ATOM 656 O O . ARG A 1 79 ? -9.284 18.125 9.597 1.00 61.28 79 ARG A O 1
ATOM 663 N N . TRP A 1 80 ? -9.607 16.037 10.393 1.00 63.97 80 TRP A N 1
ATOM 664 C CA . TRP A 1 80 ? -11.029 16.212 10.642 1.00 63.97 80 TRP A CA 1
ATOM 665 C C . TRP A 1 80 ? -11.236 17.190 11.806 1.00 63.97 80 TRP A C 1
ATOM 667 O O . TRP A 1 80 ? -10.512 17.143 12.807 1.00 63.97 80 TRP A O 1
ATOM 677 N N . LEU A 1 81 ? -12.208 18.097 11.676 1.00 64.94 81 LEU A N 1
ATOM 678 C CA . LEU A 1 81 ? -12.612 18.998 12.756 1.00 64.94 81 LEU A CA 1
ATOM 679 C C . LEU A 1 81 ? -13.848 18.434 13.463 1.00 64.94 81 LEU A C 1
ATOM 681 O O . LEU A 1 81 ? -14.797 17.966 12.832 1.00 64.94 81 LEU A O 1
ATOM 685 N N . GLN A 1 82 ? -13.847 18.489 14.796 1.00 61.78 82 GLN A N 1
ATOM 686 C CA . GLN A 1 82 ? -14.913 17.906 15.605 1.00 61.78 82 GLN A CA 1
ATOM 687 C C . GLN A 1 82 ? -16.281 18.518 15.257 1.00 61.78 82 GLN A C 1
ATOM 689 O O . GLN A 1 82 ? -16.513 19.699 15.502 1.00 61.78 82 GLN A O 1
ATOM 694 N N . GLY A 1 83 ? -17.184 17.701 14.696 1.00 67.06 83 GLY A N 1
ATOM 695 C CA . GLY A 1 83 ? -18.557 18.094 14.342 1.00 67.06 83 GLY A CA 1
ATOM 696 C C . GLY A 1 83 ? -18.897 18.125 12.844 1.00 67.06 83 GLY A C 1
ATOM 697 O O . GLY A 1 83 ? -20.032 18.452 12.503 1.00 67.06 83 GLY A O 1
ATOM 698 N N . GLU A 1 84 ? -17.974 17.769 11.942 1.00 68.88 84 GLU A N 1
ATOM 699 C CA . GLU A 1 84 ? -18.246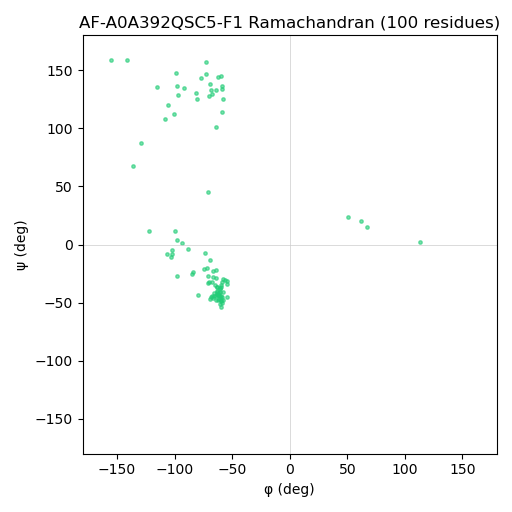 17.797 10.488 1.00 68.88 84 GLU A CA 1
ATOM 700 C C . GLU A 1 84 ? -19.143 16.651 9.986 1.00 68.88 84 GLU A C 1
ATOM 702 O O . GLU A 1 84 ? -19.774 16.776 8.936 1.00 68.88 84 GLU A O 1
ATOM 707 N N . THR A 1 85 ? -19.244 15.541 10.726 1.00 73.06 85 THR A N 1
ATOM 708 C CA . THR A 1 85 ? -20.130 14.418 10.382 1.00 73.06 85 THR A CA 1
ATOM 709 C C . THR A 1 85 ? -21.225 14.246 11.427 1.00 73.06 85 THR A C 1
ATOM 711 O O . THR A 1 85 ? -20.975 14.283 12.628 1.00 73.06 85 THR A O 1
ATOM 714 N N . ARG A 1 86 ? -22.461 14.042 10.960 1.00 74.69 86 ARG A N 1
ATOM 715 C CA . ARG A 1 86 ? -23.619 13.694 11.805 1.00 74.69 86 ARG A CA 1
ATOM 716 C C . ARG A 1 86 ? -23.771 12.183 11.997 1.00 74.69 86 ARG A C 1
ATOM 718 O O . ARG A 1 86 ? -24.690 11.746 12.679 1.00 74.69 86 ARG A O 1
ATOM 725 N N . VAL A 1 87 ? -22.918 11.391 11.345 1.00 82.62 87 VAL A N 1
ATOM 726 C CA . VAL A 1 87 ? -22.962 9.929 11.376 1.00 82.62 87 VAL A CA 1
ATOM 727 C C . VAL A 1 87 ? -21.911 9.434 12.362 1.00 82.62 87 VAL A C 1
ATOM 729 O O . VAL A 1 87 ? -20.715 9.549 12.103 1.00 82.62 87 VAL A O 1
ATOM 732 N N . GLU A 1 88 ? -22.360 8.857 13.476 1.00 77.50 88 GLU A N 1
ATOM 733 C CA . GLU A 1 88 ? -21.484 8.406 14.568 1.00 77.50 88 GLU A CA 1
ATOM 734 C C . GLU A 1 88 ? -20.464 7.346 14.130 1.00 77.50 88 GLU A C 1
ATOM 736 O O . GLU A 1 88 ? -19.322 7.376 14.580 1.00 77.50 88 GLU A O 1
ATOM 741 N N . ALA A 1 89 ? -20.844 6.438 13.224 1.00 78.88 89 ALA A N 1
ATOM 742 C CA . ALA A 1 89 ? -19.925 5.433 12.684 1.00 78.88 89 ALA A CA 1
ATOM 743 C C . ALA A 1 89 ? -18.748 6.091 11.943 1.00 78.88 89 ALA A C 1
ATOM 745 O O . ALA A 1 89 ? -17.595 5.803 12.234 1.00 78.88 89 ALA A O 1
ATOM 746 N N . VAL A 1 90 ? -19.046 7.067 11.079 1.00 75.44 90 VAL A N 1
ATOM 747 C CA . VAL A 1 90 ? -18.030 7.835 10.343 1.00 75.44 90 VAL A CA 1
ATOM 748 C C . VAL A 1 90 ? -17.154 8.637 11.305 1.00 75.44 90 VAL A C 1
ATOM 750 O O . VAL A 1 90 ? -15.958 8.766 11.085 1.00 75.44 90 VAL A O 1
ATOM 753 N N . GLN A 1 91 ? -17.725 9.164 12.391 1.00 78.44 91 GLN A N 1
ATOM 754 C CA . GLN A 1 91 ? -16.943 9.856 13.413 1.00 78.44 91 GLN A CA 1
ATOM 755 C C . GLN A 1 91 ? -15.932 8.923 14.089 1.00 78.44 91 GLN A C 1
ATOM 757 O O . GLN A 1 91 ? -14.808 9.341 14.348 1.00 78.44 91 GLN A O 1
ATOM 762 N N . ARG A 1 92 ? -16.322 7.677 14.374 1.00 76.19 92 ARG A N 1
ATOM 763 C CA . ARG A 1 92 ? -15.445 6.684 15.002 1.00 76.19 92 ARG A CA 1
ATOM 764 C C . ARG A 1 92 ? -14.295 6.299 14.064 1.00 76.19 92 ARG A C 1
ATOM 766 O O . ARG A 1 92 ? -13.146 6.410 14.469 1.00 76.19 92 ARG A O 1
ATOM 773 N N . ASP A 1 93 ? -14.590 6.030 12.793 1.00 75.81 93 ASP A N 1
ATOM 774 C CA . ASP A 1 93 ? -13.568 5.716 11.782 1.00 75.81 93 ASP A CA 1
ATOM 775 C C . ASP A 1 93 ? -12.563 6.869 11.575 1.00 75.81 93 ASP A C 1
ATOM 777 O O . ASP A 1 93 ? -11.368 6.648 11.379 1.00 75.81 93 ASP A O 1
ATOM 781 N N . LEU A 1 94 ? -13.032 8.122 11.624 1.00 74.50 94 LEU A N 1
ATOM 782 C CA . LEU A 1 94 ? -12.175 9.306 11.492 1.00 74.50 94 LEU A CA 1
ATOM 783 C C . LEU A 1 94 ? -11.278 9.530 12.716 1.00 74.50 94 LEU A C 1
ATOM 785 O O . LEU A 1 94 ? -10.156 10.009 12.557 1.00 74.50 94 LEU A O 1
ATOM 789 N N . LEU A 1 95 ? -11.752 9.182 13.915 1.00 75.06 95 LEU A N 1
ATOM 790 C CA . LEU A 1 95 ? -10.944 9.223 15.135 1.00 75.06 95 LEU A CA 1
ATOM 791 C C . LEU A 1 95 ? -9.865 8.140 15.117 1.00 75.06 95 LEU A C 1
ATOM 793 O O . LEU A 1 95 ? -8.704 8.459 15.356 1.00 75.06 95 LEU A O 1
ATOM 797 N N . ASP A 1 96 ? -10.232 6.908 14.763 1.00 73.44 96 ASP A N 1
ATOM 798 C CA . ASP A 1 96 ? -9.294 5.785 14.653 1.00 73.44 96 ASP A CA 1
ATOM 799 C C . ASP A 1 96 ? -8.207 6.086 13.602 1.00 73.44 96 ASP A C 1
ATOM 801 O O . ASP A 1 96 ? -7.022 5.822 13.813 1.00 73.44 96 ASP A O 1
ATOM 805 N N . ARG A 1 97 ? -8.586 6.731 12.488 1.00 72.19 97 ARG A N 1
ATOM 806 C CA . ARG A 1 97 ? -7.643 7.254 11.490 1.00 72.19 97 ARG A CA 1
ATOM 807 C C . ARG A 1 97 ? -6.687 8.286 12.078 1.00 72.19 97 ARG A C 1
ATOM 809 O O . ARG A 1 97 ? -5.483 8.194 11.860 1.00 72.19 97 ARG A O 1
ATOM 816 N N . ASP A 1 98 ? -7.215 9.321 12.726 1.00 73.75 98 ASP A N 1
ATOM 817 C CA . ASP A 1 98 ? -6.395 10.419 13.243 1.00 73.75 98 ASP A CA 1
ATOM 818 C C . ASP A 1 98 ? -5.469 9.937 14.381 1.00 73.75 98 ASP A C 1
ATOM 820 O O . ASP A 1 98 ? -4.381 10.487 14.546 1.00 73.75 98 ASP A O 1
ATOM 824 N N . GLU A 1 99 ? -5.852 8.891 15.124 1.00 72.88 99 GLU A N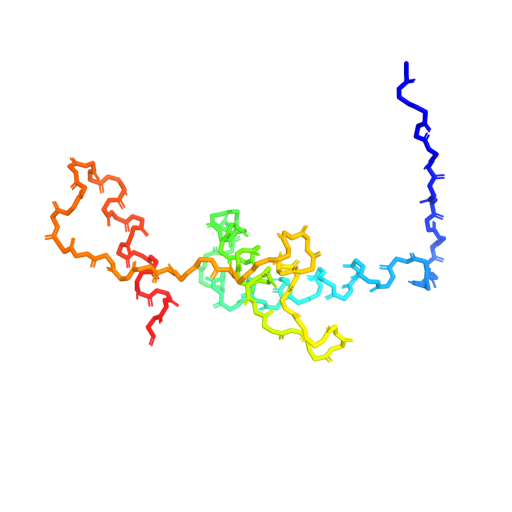 1
ATOM 825 C CA . GLU A 1 99 ? -4.979 8.175 16.064 1.00 72.88 99 GLU A CA 1
ATOM 826 C C . GLU A 1 99 ? -3.869 7.399 15.340 1.00 72.88 99 GLU A C 1
ATOM 828 O O . GLU A 1 99 ? -2.706 7.515 15.719 1.00 72.88 99 GLU A O 1
ATOM 833 N N . ALA A 1 100 ? -4.193 6.674 14.264 1.00 65.38 100 ALA A N 1
ATOM 834 C CA . ALA A 1 100 ? -3.214 5.922 13.474 1.00 65.38 100 ALA A CA 1
ATOM 835 C C . ALA A 1 100 ? -2.201 6.808 12.717 1.00 65.38 100 ALA A C 1
ATOM 837 O O . ALA A 1 100 ? -1.122 6.338 12.355 1.00 65.38 100 ALA A O 1
ATOM 838 N N . LEU A 1 101 ? -2.545 8.073 12.453 1.00 63.94 101 LEU A N 1
ATOM 839 C CA . LEU A 1 101 ? -1.691 9.058 11.773 1.00 63.94 101 LEU A CA 1
ATOM 840 C C . LEU A 1 101 ? -0.875 9.944 12.733 1.00 63.94 101 LEU A C 1
ATOM 842 O O . LEU A 1 101 ? -0.194 10.863 12.266 1.00 63.94 101 LEU A O 1
ATOM 846 N N . ARG A 1 102 ? -0.982 9.726 14.047 1.00 56.69 102 ARG A N 1
ATOM 847 C CA . ARG A 1 102 ? -0.320 10.523 15.087 1.00 56.69 102 ARG A CA 1
ATOM 848 C C . ARG A 1 102 ? 1.108 10.063 15.361 1.00 56.69 102 ARG A C 1
ATOM 850 O O . ARG A 1 102 ? 1.929 10.960 15.659 1.00 56.69 102 ARG A O 1
#

Foldseek 3Di:
DPPDDDDDDDPPGCPVPVVVVVLVVQLVVVLCVVCVPPVVCSVVCSVVSVLCQQQDQDPVVNGGVVCVVPVDHDDDPPQDDPPPDPDVVVVVVSVVVVVVVD

Mean predicted aligned error: 9.72 Å

Radius of gyration: 17.68 Å; Cα contacts (8 Å, |Δi|>4): 51; chains: 1; bounding box: 36×41×44 Å